Protein AF-A0A147KJH9-F1 (afdb_monomer)

Foldseek 3Di:
DVDDDDDDDDDPVSVVVVVVVQPADDDPVRHHPDDPDDPDDDDDDVPD

pLDDT: mean 95.32, std 7.17, range [57.56, 98.75]

Sequence (48 aa):
GKHTIFGE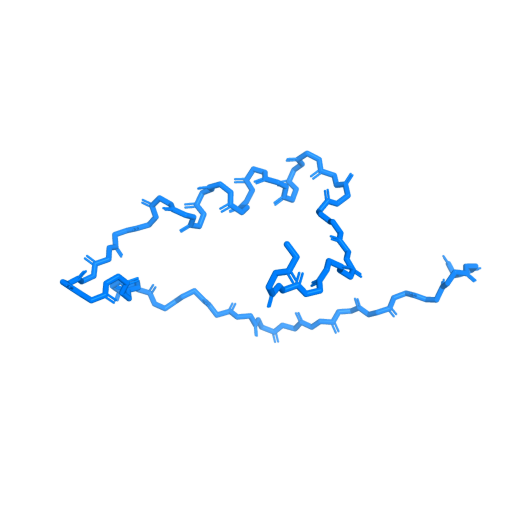VADSASLDVAVQISQVPTDGADRPVEDVVLESVTIHRSGD

Radius of gyration: 14.4 Å; Cα contacts (8 Å, |Δi|>4): 14; chains: 1; bounding box: 32×19×39 Å

InterPro domains:
  IPR002130 Cyclophilin-type peptidyl-prolyl cis-trans isomerase domain [PF00160] (1-42)
  IPR029000 Cyclophilin-like domain superfamily [G3DSA:2.40.100.10] (1-47)
  IPR029000 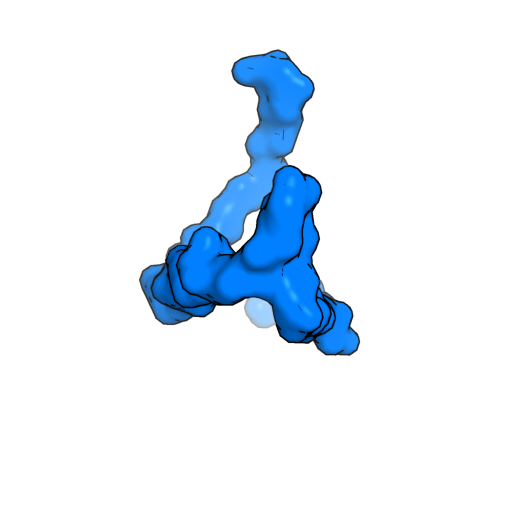Cyclophilin-like domain superfamily [SSF50891] (1-43)

Solvent-accessible surface area (backbone atoms only — not comparable to full-atom values): 3546 Å² total; per-residue (Å²): 133,93,67,88,85,86,80,78,80,89,46,69,71,63,42,52,51,53,53,53,62,76,67,55,64,52,49,100,80,73,45,57,74,65,82,87,77,88,88,77,86,87,85,80,59,96,88,115

Organism: NCBI:txid665004

Structure (mmCIF, N/CA/C/O backbone):
data_AF-A0A147KJH9-F1
#
_entry.id   AF-A0A147KJH9-F1
#
loop_
_atom_site.group_PDB
_atom_site.id
_atom_site.type_symbol
_atom_site.label_atom_id
_atom_site.label_alt_id
_atom_site.label_comp_id
_atom_site.label_asym_id
_atom_site.label_entity_id
_atom_site.label_seq_id
_atom_site.pdbx_PDB_ins_code
_atom_site.Cartn_x
_atom_site.Cartn_y
_atom_site.Cartn_z
_atom_site.occupancy
_atom_site.B_iso_or_equiv
_atom_site.auth_seq_id
_atom_site.auth_comp_id
_atom_site.auth_asym_id
_atom_site.auth_atom_id
_atom_site.pdbx_PDB_model_num
ATOM 1 N N . GLY A 1 1 ? 16.501 1.528 9.083 1.00 83.31 1 GLY A N 1
ATOM 2 C CA . GLY A 1 1 ? 17.181 0.272 8.708 1.00 83.31 1 GLY A CA 1
ATOM 3 C C . GLY A 1 1 ? 16.690 -0.967 9.444 1.00 83.31 1 GLY A C 1
ATOM 4 O O . GLY A 1 1 ? 17.476 -1.887 9.585 1.00 83.31 1 GLY A O 1
ATOM 5 N N . LYS A 1 2 ? 15.427 -1.025 9.903 1.00 95.12 2 LYS A N 1
ATOM 6 C CA . LYS A 1 2 ? 14.818 -2.264 10.433 1.00 95.12 2 LYS A CA 1
ATOM 7 C C . LYS A 1 2 ? 14.010 -3.032 9.370 1.00 95.12 2 LYS A C 1
ATOM 9 O O . LYS A 1 2 ? 13.621 -4.165 9.612 1.00 95.12 2 LYS A O 1
ATOM 14 N N . HIS A 1 3 ? 13.790 -2.412 8.206 1.00 96.62 3 HIS A N 1
ATOM 15 C CA . HIS A 1 3 ? 13.036 -2.953 7.076 1.00 96.62 3 HIS A CA 1
ATOM 16 C C . HIS A 1 3 ? 13.780 -2.623 5.777 1.00 96.62 3 HIS A C 1
ATOM 18 O O . HIS A 1 3 ? 14.293 -1.508 5.634 1.00 96.62 3 HIS A O 1
ATOM 24 N N . THR A 1 4 ? 13.872 -3.599 4.874 1.00 97.50 4 THR A N 1
ATOM 25 C CA . THR A 1 4 ? 14.497 -3.444 3.555 1.00 97.50 4 THR A CA 1
ATOM 26 C C . THR A 1 4 ? 13.603 -2.598 2.660 1.00 97.50 4 THR A C 1
ATOM 28 O O . THR A 1 4 ? 12.420 -2.890 2.519 1.00 97.50 4 THR A O 1
ATOM 31 N N . ILE A 1 5 ? 14.175 -1.576 2.030 1.00 96.81 5 ILE A N 1
ATOM 32 C CA . ILE A 1 5 ? 13.520 -0.822 0.959 1.00 96.81 5 ILE A CA 1
ATOM 33 C C . ILE A 1 5 ? 13.844 -1.544 -0.354 1.00 96.81 5 ILE A C 1
ATOM 35 O O . ILE A 1 5 ? 15.019 -1.775 -0.634 1.00 96.81 5 ILE A O 1
ATOM 39 N N . PHE A 1 6 ? 12.823 -1.939 -1.120 1.00 96.19 6 PHE A N 1
ATOM 40 C CA . PHE A 1 6 ? 12.979 -2.752 -2.340 1.00 96.19 6 PHE A CA 1
ATOM 41 C C . PHE A 1 6 ? 12.226 -2.207 -3.566 1.00 96.19 6 PHE A C 1
ATOM 43 O O . PHE A 1 6 ? 12.212 -2.852 -4.610 1.00 96.19 6 PHE A O 1
ATOM 50 N N . GLY A 1 7 ? 11.608 -1.033 -3.455 1.00 94.81 7 GLY A N 1
ATOM 51 C CA . GLY A 1 7 ? 10.869 -0.399 -4.541 1.00 94.81 7 GLY A CA 1
ATOM 52 C C . GLY A 1 7 ? 10.223 0.906 -4.094 1.00 94.81 7 GLY A C 1
ATOM 53 O O . GLY A 1 7 ? 10.302 1.279 -2.921 1.00 94.81 7 GLY A O 1
ATOM 54 N N . GLU A 1 8 ? 9.579 1.576 -5.041 1.00 96.25 8 GLU A N 1
ATOM 55 C CA . GLU A 1 8 ? 8.823 2.808 -4.835 1.00 96.25 8 GLU A CA 1
ATOM 56 C C . GLU A 1 8 ? 7.577 2.823 -5.728 1.00 96.25 8 GLU A C 1
ATOM 58 O O . GLU A 1 8 ? 7.488 2.069 -6.699 1.00 96.25 8 GLU A O 1
ATOM 63 N N . VAL A 1 9 ? 6.614 3.683 -5.397 1.00 97.06 9 VAL A N 1
ATOM 64 C CA . VAL A 1 9 ? 5.468 3.966 -6.268 1.00 97.06 9 VAL A CA 1
ATOM 65 C C . VAL A 1 9 ? 5.926 4.990 -7.304 1.00 97.06 9 VAL A C 1
ATOM 67 O O . VAL A 1 9 ? 6.259 6.116 -6.944 1.00 97.06 9 VAL A O 1
ATOM 70 N N . ALA A 1 10 ? 6.000 4.577 -8.569 1.00 93.88 10 ALA A N 1
ATOM 71 C CA . ALA A 1 10 ? 6.736 5.313 -9.598 1.00 93.88 10 ALA A CA 1
ATOM 72 C C . ALA A 1 10 ? 6.010 6.558 -10.139 1.00 93.88 10 ALA A C 1
ATOM 74 O O . ALA A 1 10 ? 6.665 7.504 -10.574 1.00 93.88 10 ALA A O 1
ATOM 75 N N . ASP A 1 11 ? 4.675 6.566 -10.143 1.00 95.19 11 ASP A N 1
ATOM 76 C CA . ASP A 1 11 ? 3.879 7.637 -10.742 1.00 95.19 11 ASP A CA 1
ATOM 77 C C . ASP A 1 11 ? 2.904 8.286 -9.749 1.00 95.19 11 ASP A C 1
ATOM 79 O O . ASP A 1 11 ? 2.477 7.690 -8.757 1.00 95.19 11 ASP A O 1
ATOM 83 N N . SER A 1 12 ? 2.558 9.546 -10.023 1.00 97.06 12 SER A N 1
ATOM 84 C CA . SER A 1 12 ? 1.724 10.364 -9.139 1.00 97.06 12 SER A CA 1
ATOM 85 C C . SER A 1 12 ? 0.292 9.849 -9.028 1.00 97.06 12 SER A C 1
ATOM 87 O O . SER A 1 12 ? -0.284 9.919 -7.950 1.00 97.06 12 SER A O 1
ATOM 89 N N . ALA A 1 13 ? -0.271 9.297 -10.106 1.00 97.62 13 ALA A N 1
ATOM 90 C CA . ALA A 1 13 ? -1.636 8.782 -10.080 1.00 97.62 13 ALA A CA 1
ATOM 91 C C . ALA A 1 13 ? -1.732 7.538 -9.181 1.00 97.62 13 ALA A C 1
ATOM 93 O O . ALA A 1 13 ? -2.647 7.427 -8.367 1.00 97.62 13 ALA A O 1
ATOM 94 N N . SER A 1 14 ? -0.750 6.640 -9.258 1.00 97.38 14 SER A N 1
ATOM 95 C CA . SER A 1 14 ? -0.627 5.492 -8.358 1.00 97.38 14 SER A CA 1
ATOM 96 C C . SER A 1 14 ? -0.371 5.920 -6.911 1.00 97.38 14 SER A C 1
ATOM 98 O O . SER A 1 14 ? -0.896 5.301 -5.982 1.00 97.38 14 SER A O 1
ATOM 100 N N . LEU A 1 15 ? 0.402 6.991 -6.694 1.00 97.88 15 LEU A N 1
ATOM 101 C CA . LEU A 1 15 ? 0.602 7.553 -5.357 1.00 97.88 15 LEU A CA 1
ATOM 102 C C . LEU A 1 15 ? -0.708 8.100 -4.775 1.00 97.88 15 LEU A C 1
ATOM 104 O O . LEU A 1 15 ? -1.009 7.825 -3.615 1.00 97.88 15 LEU A O 1
ATOM 108 N N . ASP A 1 16 ? -1.507 8.810 -5.572 1.00 98.38 16 ASP A N 1
ATOM 109 C CA . ASP A 1 16 ? -2.812 9.324 -5.148 1.00 98.38 16 ASP A CA 1
ATOM 110 C C . ASP A 1 16 ? -3.756 8.187 -4.735 1.00 98.38 16 ASP A C 1
ATOM 112 O O . ASP A 1 16 ? -4.440 8.294 -3.717 1.00 98.38 16 ASP A O 1
ATOM 116 N N . VAL A 1 17 ? -3.747 7.061 -5.460 1.00 97.81 17 VAL A N 1
ATOM 117 C CA . VAL A 1 17 ? -4.499 5.854 -5.073 1.00 97.81 17 VAL A CA 1
ATOM 118 C C . VAL A 1 17 ? -4.023 5.314 -3.719 1.00 97.81 17 VAL A C 1
ATOM 120 O O . VAL A 1 17 ? -4.849 5.019 -2.856 1.00 97.81 17 VAL A O 1
ATOM 123 N N . ALA A 1 18 ? -2.711 5.226 -3.481 1.00 97.62 18 ALA A N 1
ATOM 124 C CA . ALA A 1 18 ? -2.177 4.785 -2.189 1.00 97.62 18 ALA A CA 1
ATOM 125 C C . ALA A 1 18 ? -2.579 5.729 -1.038 1.00 97.62 18 ALA A C 1
ATOM 127 O O . ALA A 1 18 ? -2.933 5.271 0.052 1.00 97.62 18 ALA A O 1
ATOM 128 N N . VAL A 1 19 ? -2.581 7.043 -1.287 1.00 98.31 19 VAL A N 1
ATOM 129 C CA . VAL A 1 19 ? -3.057 8.052 -0.328 1.00 98.31 19 VAL A CA 1
ATOM 130 C C . VAL A 1 19 ? -4.548 7.871 -0.041 1.00 98.31 19 VAL A C 1
ATOM 132 O O . VAL A 1 19 ? -4.933 7.878 1.126 1.00 98.31 19 VAL A O 1
ATOM 135 N N . GLN A 1 20 ? -5.382 7.648 -1.059 1.00 98.31 20 GLN A N 1
ATOM 136 C CA . GLN A 1 20 ? -6.812 7.379 -0.870 1.00 98.31 20 GLN A CA 1
ATOM 137 C C . GLN A 1 20 ? -7.052 6.113 -0.038 1.00 98.31 20 GLN A C 1
ATOM 139 O O . GLN A 1 20 ? -7.841 6.148 0.905 1.00 98.31 20 GLN A O 1
ATOM 144 N N . ILE A 1 21 ? -6.328 5.024 -0.320 1.00 98.25 21 ILE A N 1
ATOM 145 C CA . ILE A 1 21 ? -6.407 3.776 0.457 1.00 98.25 21 ILE A CA 1
ATOM 146 C C . ILE A 1 21 ? -6.052 4.027 1.928 1.00 98.25 21 ILE A C 1
ATOM 148 O O . ILE A 1 21 ? -6.728 3.517 2.813 1.00 98.25 21 ILE A O 1
ATOM 152 N N . SER A 1 22 ? -5.042 4.853 2.215 1.00 97.75 22 SER A N 1
ATOM 153 C CA . SER A 1 22 ? -4.659 5.175 3.600 1.00 97.75 22 SER A CA 1
ATOM 154 C C . SER A 1 22 ? -5.719 5.948 4.400 1.00 97.75 22 SER A C 1
ATOM 156 O O . SER A 1 22 ? -5.582 6.080 5.614 1.00 97.75 22 SER A O 1
ATOM 158 N N . GLN A 1 23 ? -6.756 6.473 3.738 1.00 98.25 23 GLN A N 1
ATOM 159 C CA . GLN A 1 23 ? -7.809 7.297 4.340 1.00 98.25 23 GLN A CA 1
ATOM 160 C C . GLN A 1 23 ? -9.156 6.568 4.454 1.00 98.25 23 GLN A C 1
ATOM 162 O O . GLN A 1 23 ? -10.130 7.169 4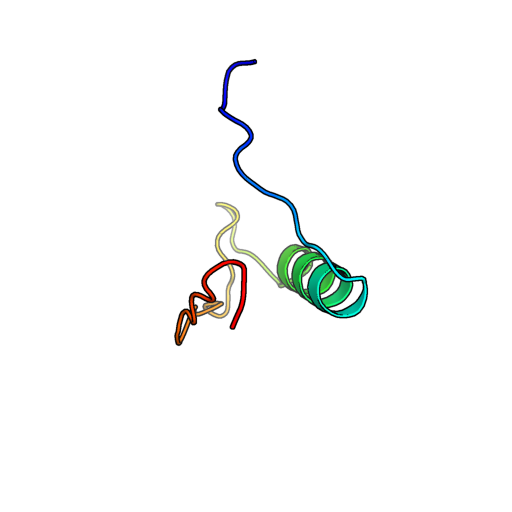.915 1.00 98.25 23 GLN A O 1
ATOM 167 N N . VAL A 1 24 ? -9.247 5.301 4.031 1.00 98.44 24 VAL A N 1
ATOM 168 C CA . VAL A 1 24 ? -10.499 4.537 4.134 1.00 98.44 24 VAL A CA 1
ATOM 169 C C . VAL A 1 24 ? -10.878 4.304 5.604 1.00 98.44 24 VAL A C 1
ATOM 171 O O . VAL A 1 24 ? -9.993 4.212 6.456 1.00 98.44 24 VAL A O 1
ATOM 174 N N . PRO A 1 25 ? -12.176 4.189 5.940 1.00 98.62 25 PRO A N 1
ATOM 175 C CA . PRO A 1 25 ? -12.597 3.893 7.306 1.00 98.62 25 PRO A CA 1
ATOM 176 C C . PRO A 1 25 ? -12.014 2.570 7.816 1.00 98.62 25 PRO A C 1
ATOM 178 O O . PRO A 1 25 ? -12.088 1.552 7.124 1.00 98.62 25 PRO A O 1
ATOM 181 N N . THR A 1 26 ? -11.495 2.573 9.043 1.00 98.75 26 THR A N 1
ATOM 182 C CA . THR A 1 26 ? -10.938 1.393 9.717 1.00 98.75 26 THR A CA 1
ATOM 183 C C . THR A 1 26 ? -11.683 1.060 11.012 1.00 98.75 26 THR A C 1
ATOM 185 O O . THR A 1 26 ? -12.415 1.883 11.567 1.00 98.75 26 THR A O 1
ATOM 188 N N . ASP A 1 27 ? -11.525 -0.174 11.488 1.00 98.00 27 ASP A N 1
ATOM 189 C CA . ASP A 1 27 ? -11.951 -0.607 12.815 1.00 98.00 27 ASP A CA 1
ATOM 190 C C . ASP A 1 27 ? -10.947 -0.193 13.912 1.00 98.00 27 ASP A C 1
ATOM 192 O O . ASP A 1 27 ? -9.958 0.498 13.668 1.00 98.00 27 ASP A O 1
ATOM 196 N N . GLY A 1 28 ? -11.193 -0.616 15.157 1.00 98.31 28 GLY A N 1
ATOM 197 C CA . GLY A 1 28 ? -10.326 -0.285 16.295 1.00 98.31 28 GLY A CA 1
ATOM 198 C C . GLY A 1 28 ? -8.929 -0.924 16.272 1.00 98.31 28 GLY A C 1
ATOM 199 O O . GLY A 1 28 ? -8.150 -0.668 17.188 1.00 98.31 28 GLY A O 1
ATOM 200 N N . ALA A 1 29 ? -8.623 -1.765 15.283 1.00 97.88 29 ALA A N 1
ATOM 201 C CA . ALA A 1 29 ? -7.336 -2.430 15.090 1.00 97.88 29 ALA A CA 1
ATOM 202 C C . ALA A 1 29 ? -6.687 -2.053 13.742 1.00 97.88 29 ALA A C 1
ATOM 204 O O . ALA A 1 29 ? -5.850 -2.801 13.235 1.00 97.88 29 ALA A O 1
ATOM 205 N N . ASP A 1 30 ? -7.076 -0.906 13.172 1.00 98.00 30 ASP A N 1
ATOM 206 C CA . ASP A 1 30 ? -6.585 -0.354 11.904 1.00 98.00 30 ASP A CA 1
ATOM 207 C C . ASP A 1 30 ? -6.921 -1.195 10.657 1.00 98.00 30 ASP A C 1
ATOM 209 O O . ASP A 1 30 ? -6.393 -0.944 9.571 1.00 98.00 30 ASP A O 1
ATOM 213 N N . ARG A 1 31 ? -7.832 -2.174 10.759 1.00 97.88 31 ARG A N 1
ATOM 214 C CA . ARG A 1 31 ? -8.296 -2.929 9.589 1.00 97.88 31 ARG A CA 1
ATOM 215 C C . ARG A 1 31 ? -9.362 -2.122 8.837 1.00 97.88 31 ARG A C 1
ATOM 217 O O . ARG A 1 31 ? -10.300 -1.659 9.480 1.00 97.88 31 ARG A O 1
ATOM 224 N N . PRO A 1 32 ? -9.299 -1.997 7.498 1.00 98.69 32 PRO A N 1
ATOM 225 C CA . PRO A 1 32 ? -10.379 -1.404 6.708 1.00 98.69 32 PRO A CA 1
ATOM 226 C C . PRO A 1 32 ? -11.745 -2.054 6.975 1.00 98.69 32 PRO A C 1
ATOM 228 O O . PRO A 1 32 ? -11.847 -3.279 7.056 1.00 98.69 32 PRO A O 1
ATOM 231 N N . VAL A 1 33 ? -12.795 -1.235 7.099 1.00 98.50 33 VAL A N 1
ATOM 232 C CA . VAL A 1 33 ? -14.185 -1.703 7.278 1.00 98.50 33 VAL A CA 1
ATOM 233 C C . VAL A 1 33 ? -14.685 -2.423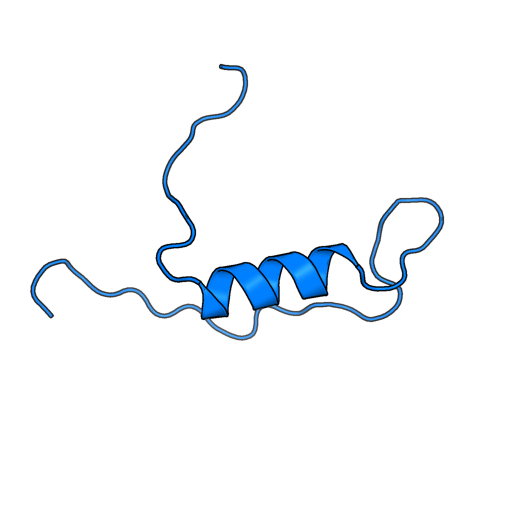 6.024 1.00 98.50 33 VAL A C 1
ATOM 235 O O . VAL A 1 33 ? -15.381 -3.433 6.120 1.00 98.50 33 VAL A O 1
ATOM 238 N N . GLU A 1 34 ? -14.305 -1.909 4.857 1.00 98.25 34 GLU A N 1
ATOM 239 C CA . GLU A 1 34 ? -14.477 -2.564 3.564 1.00 98.25 34 GLU A CA 1
ATOM 240 C C . GLU A 1 34 ? -13.108 -3.048 3.079 1.00 98.25 34 GLU A C 1
ATOM 242 O O . GLU A 1 34 ? -12.135 -2.291 3.101 1.00 98.25 34 GLU A O 1
ATOM 247 N N . ASP A 1 35 ? -13.014 -4.315 2.670 1.00 97.81 35 ASP A N 1
ATOM 248 C CA . ASP A 1 35 ? -11.739 -4.916 2.273 1.00 97.81 35 ASP A CA 1
ATOM 249 C C . ASP A 1 35 ? -11.176 -4.233 1.008 1.00 97.81 35 ASP A C 1
ATO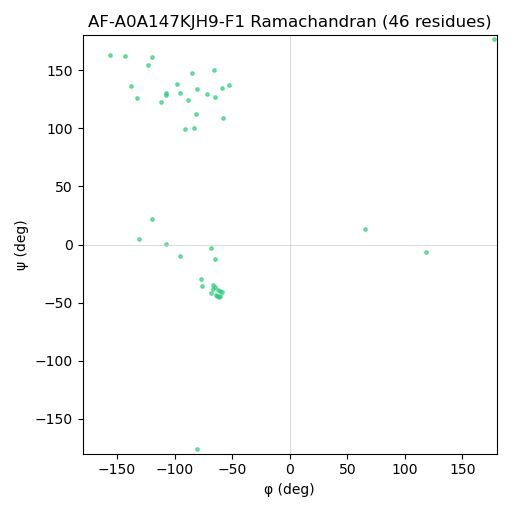M 251 O O . ASP A 1 35 ? -11.826 -4.172 -0.036 1.00 97.81 35 ASP A O 1
ATOM 255 N N . VAL A 1 36 ? -9.919 -3.781 1.076 1.00 97.69 36 VAL A N 1
ATOM 256 C CA . VAL A 1 36 ? -9.156 -3.297 -0.086 1.00 97.69 36 VAL A CA 1
ATOM 257 C C . VAL A 1 36 ? -8.396 -4.480 -0.684 1.00 97.69 36 VAL A C 1
ATOM 259 O O . VAL A 1 36 ? -7.357 -4.896 -0.166 1.00 97.69 36 VAL A O 1
ATOM 262 N N . VAL A 1 37 ? -8.944 -5.066 -1.748 1.00 97.88 37 VAL A N 1
ATOM 263 C CA . VAL A 1 37 ? -8.452 -6.325 -2.325 1.00 97.88 37 VAL A CA 1
ATOM 264 C C . VAL A 1 37 ? -7.488 -6.068 -3.483 1.00 97.88 37 VAL A C 1
ATOM 266 O O . VAL A 1 37 ? -7.796 -5.344 -4.424 1.00 97.88 37 VAL A O 1
ATOM 269 N N . LEU A 1 38 ? -6.323 -6.718 -3.444 1.00 97.25 38 LEU A N 1
ATOM 270 C CA . LEU A 1 38 ? -5.393 -6.773 -4.570 1.00 97.25 38 LEU A CA 1
ATOM 271 C C . LEU A 1 38 ? -5.831 -7.880 -5.538 1.00 97.25 38 LEU A C 1
ATOM 273 O O . LEU A 1 38 ? -5.599 -9.062 -5.293 1.00 97.25 38 LEU A O 1
ATOM 277 N N . GLU A 1 39 ? -6.494 -7.493 -6.625 1.00 98.31 39 GLU A N 1
ATOM 278 C CA . GLU A 1 39 ? -7.118 -8.436 -7.563 1.00 98.31 39 GLU A CA 1
ATOM 279 C C . GLU A 1 39 ? -6.109 -9.139 -8.482 1.00 98.31 39 GLU A C 1
ATOM 281 O O . GLU A 1 39 ? -6.280 -10.306 -8.833 1.00 98.31 39 GLU A O 1
ATOM 286 N N . SER A 1 40 ? -5.051 -8.435 -8.893 1.00 98.19 40 SER A N 1
ATOM 287 C CA . SER A 1 40 ? -4.017 -8.974 -9.779 1.00 98.19 40 SER A CA 1
ATOM 288 C C . SER A 1 40 ? -2.690 -8.227 -9.638 1.00 98.19 40 SER A C 1
ATOM 290 O O . SER A 1 40 ? -2.635 -7.119 -9.107 1.00 98.19 40 SER A O 1
ATOM 292 N N . VAL A 1 41 ? -1.611 -8.849 -10.123 1.00 97.44 41 VAL A N 1
ATOM 293 C CA . VAL A 1 41 ? -0.281 -8.235 -10.233 1.00 97.44 41 VAL A CA 1
ATOM 294 C C . VAL A 1 41 ? 0.275 -8.520 -11.619 1.00 97.44 41 VAL A C 1
ATOM 296 O O . VAL A 1 41 ? 0.392 -9.680 -12.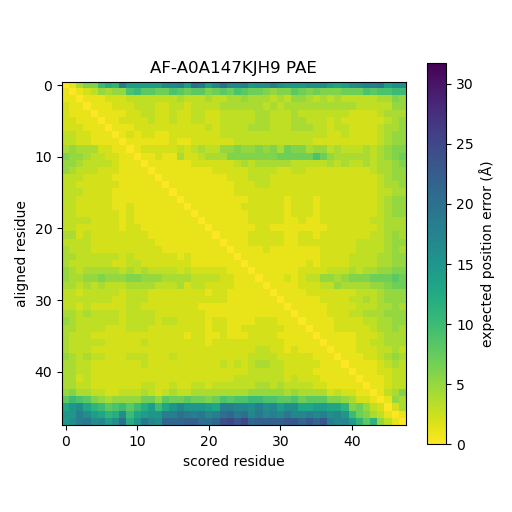015 1.00 97.44 41 VAL A O 1
ATOM 299 N N . THR A 1 42 ? 0.680 -7.464 -12.319 1.00 96.56 42 THR A N 1
ATOM 300 C CA . THR A 1 42 ? 1.387 -7.555 -13.599 1.00 96.56 42 THR A CA 1
ATOM 301 C C . THR A 1 42 ? 2.847 -7.180 -13.387 1.00 96.56 42 THR A C 1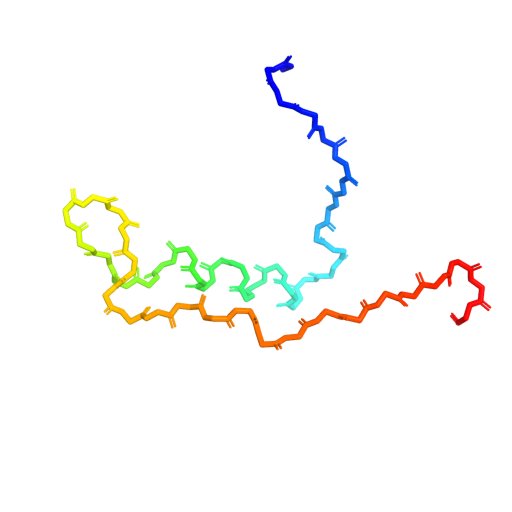
ATOM 303 O O . THR A 1 42 ? 3.145 -6.140 -12.806 1.00 96.56 42 THR A O 1
ATOM 306 N N . ILE A 1 43 ? 3.766 -8.030 -13.850 1.00 96.00 43 ILE A N 1
ATOM 307 C CA . ILE A 1 43 ? 5.211 -7.798 -13.754 1.00 96.00 43 ILE A CA 1
ATOM 308 C C . ILE A 1 43 ? 5.769 -7.558 -15.154 1.00 96.00 43 ILE A C 1
ATOM 310 O O . ILE A 1 43 ? 5.660 -8.427 -16.018 1.00 96.00 43 ILE A O 1
ATOM 314 N N . HIS A 1 44 ? 6.411 -6.409 -15.345 1.00 93.50 44 HIS A N 1
ATOM 315 C CA . HIS A 1 44 ? 7.153 -6.078 -16.560 1.00 93.50 44 HIS A CA 1
ATOM 316 C C . HIS A 1 44 ? 8.640 -6.347 -16.343 1.00 93.50 44 HIS A C 1
ATOM 318 O O . HIS A 1 44 ? 9.189 -6.034 -15.282 1.00 93.50 44 HIS A O 1
ATOM 324 N N . ARG A 1 45 ? 9.309 -6.932 -17.338 1.00 93.38 45 ARG A N 1
ATOM 325 C CA . ARG A 1 45 ? 10.772 -6.996 -17.334 1.00 93.38 45 ARG A CA 1
ATOM 326 C C . ARG A 1 45 ? 11.315 -5.701 -17.915 1.00 93.38 45 ARG A C 1
ATOM 328 O O . ARG A 1 45 ? 10.714 -5.107 -18.800 1.00 93.38 45 ARG A O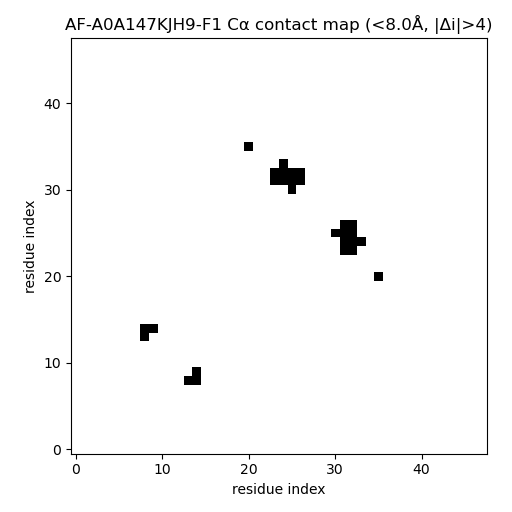 1
ATOM 335 N N . SER A 1 46 ? 12.476 -5.272 -17.435 1.00 81.19 46 SER A N 1
ATOM 336 C CA . SER A 1 46 ? 13.188 -4.150 -18.039 1.00 81.19 46 SER A CA 1
ATOM 337 C C . SER A 1 46 ? 13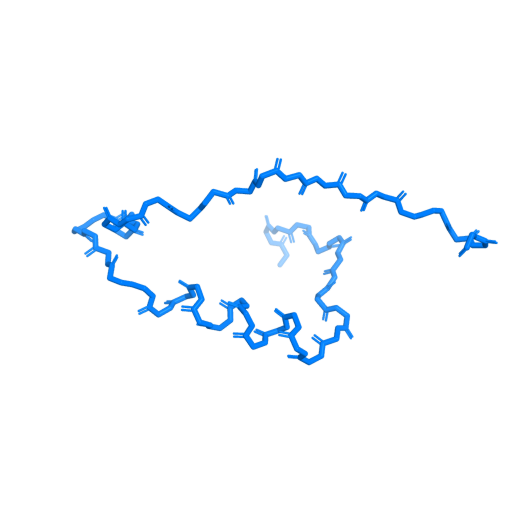.468 -4.458 -19.517 1.00 81.19 46 SER A C 1
ATOM 339 O O . SER A 1 46 ? 14.299 -5.324 -19.801 1.00 81.19 46 SER A O 1
ATOM 341 N N . GLY A 1 47 ? 12.776 -3.769 -20.428 1.00 74.06 47 GLY A N 1
ATOM 342 C CA . GLY A 1 47 ? 12.923 -3.924 -21.879 1.00 74.06 47 GLY A CA 1
ATOM 343 C C . GLY A 1 47 ? 11.672 -4.390 -22.634 1.00 74.06 47 GLY A C 1
ATOM 344 O O . GLY A 1 47 ? 11.732 -4.396 -23.862 1.00 74.06 47 GLY A O 1
ATOM 345 N N . ASP A 1 48 ? 10.589 -4.748 -21.933 1.00 57.56 48 ASP A N 1
ATOM 346 C CA . ASP A 1 48 ? 9.239 -4.895 -22.513 1.00 57.56 48 ASP A CA 1
ATOM 347 C C . ASP A 1 48 ? 8.494 -3.548 -22.566 1.00 57.56 48 ASP A C 1
ATOM 349 O O . ASP A 1 48 ? 8.720 -2.710 -21.657 1.00 57.56 48 ASP A O 1
#

Mean predicted aligned error: 3.57 Å

Secondary structure (DSSP, 8-state):
--S-------SHHHHHHHHHHTTS-B-TTS-BSS-----------TT-

Nearest PDB structures (foldseek):
  2xts-assembly1_B  TM=3.482E-01  e=9.552E+00  Paracoccus pantotrophus